Protein AF-A0A1J5GKV8-F1 (afdb_monomer_lite)

Radius of gyration: 16.39 Å; chains: 1; bounding box: 50×32×44 Å

Secondary structure (DSSP, 8-state):
--HHHHHHHHHHHHHHHHHHHH--------TT--S--SS-TTT--GGGSPPEETTGGGS--SS----EEEEEEE-SSS-EEEEEEEES-HHHHTTS--HHHHHHHHHHHHHHHTT----EEEEEE----SSHHHHHHHHHHHHHHHT-TTSGGGHHHHT-TT--

pLDDT: mean 86.61, std 13.73, range [41.34, 97.69]

Structure (mmCIF, N/CA/C/O backbone):
data_AF-A0A1J5GKV8-F1
#
_entry.id   AF-A0A1J5GKV8-F1
#
loop_
_atom_site.group_PDB
_atom_site.id
_atom_site.type_symbol
_atom_site.label_atom_id
_atom_site.label_alt_id
_atom_site.label_comp_id
_atom_site.label_asym_id
_atom_site.label_entity_id
_atom_site.label_seq_id
_atom_site.pdbx_PDB_ins_code
_atom_site.Cartn_x
_atom_site.Cartn_y
_atom_site.Cartn_z
_atom_site.occupancy
_atom_site.B_iso_or_equiv
_atom_site.auth_seq_id
_atom_site.auth_comp_id
_atom_site.auth_asym_id
_atom_site.auth_atom_id
_atom_site.pdbx_PDB_model_num
ATOM 1 N N . MET A 1 1 ? -9.517 -8.260 17.677 1.00 83.75 1 MET A N 1
ATOM 2 C CA . MET A 1 1 ? -8.854 -7.027 18.167 1.00 83.75 1 MET A CA 1
ATOM 3 C C . MET A 1 1 ? -9.933 -6.014 18.549 1.00 83.75 1 MET A C 1
ATOM 5 O O . MET A 1 1 ? -10.877 -5.860 17.782 1.00 83.75 1 MET A O 1
ATOM 9 N N . GLY A 1 2 ? -9.850 -5.384 19.727 1.00 92.62 2 GLY A N 1
ATOM 10 C CA . GLY A 1 2 ? -10.816 -4.355 20.157 1.00 92.62 2 GLY A CA 1
ATOM 11 C C . GLY A 1 2 ? -10.541 -2.976 19.540 1.00 92.62 2 GLY A C 1
ATOM 12 O O . GLY A 1 2 ? -9.443 -2.750 19.032 1.00 92.62 2 GLY A O 1
ATOM 13 N N . SER A 1 3 ? -11.509 -2.052 19.612 1.00 93.12 3 SER A N 1
ATOM 14 C CA . SER A 1 3 ? -11.412 -0.702 19.016 1.00 93.12 3 SER A CA 1
ATOM 15 C C . SER A 1 3 ? -10.165 0.067 19.468 1.00 93.12 3 SER A C 1
ATOM 17 O O . SER A 1 3 ? -9.401 0.556 18.638 1.00 93.12 3 SER A O 1
ATOM 19 N N . GLN A 1 4 ? -9.903 0.117 20.779 1.00 94.56 4 GLN A N 1
ATOM 20 C CA . GLN A 1 4 ? -8.738 0.823 21.320 1.00 94.56 4 GLN A CA 1
ATOM 21 C C . GLN A 1 4 ? -7.424 0.198 20.837 1.00 94.56 4 GLN A C 1
ATOM 23 O O . GLN A 1 4 ? -6.527 0.911 20.402 1.00 94.56 4 GLN A O 1
ATOM 28 N N . SER A 1 5 ? -7.332 -1.135 20.831 1.00 94.50 5 SER A N 1
ATOM 29 C CA . SER A 1 5 ? -6.154 -1.843 20.322 1.00 94.50 5 SER A CA 1
ATOM 30 C C . SER A 1 5 ? -5.908 -1.564 18.837 1.00 94.50 5 SER A C 1
ATOM 32 O O . SER A 1 5 ? -4.758 -1.409 18.440 1.00 94.50 5 SER A O 1
ATOM 34 N N . LEU A 1 6 ? -6.967 -1.463 18.025 1.00 94.31 6 LEU A N 1
ATOM 35 C CA . LEU A 1 6 ? -6.867 -1.120 16.603 1.00 94.31 6 LEU A CA 1
ATOM 36 C C . LEU A 1 6 ? -6.346 0.306 16.394 1.00 94.31 6 LEU A C 1
ATOM 38 O O . LEU A 1 6 ? -5.461 0.525 15.567 1.00 94.31 6 LEU A O 1
ATOM 42 N N . GLN A 1 7 ? -6.855 1.264 17.168 1.00 94.56 7 GLN A N 1
ATOM 43 C CA . GLN A 1 7 ? -6.386 2.648 17.122 1.00 94.56 7 GLN A CA 1
ATOM 44 C C . GLN A 1 7 ? -4.924 2.757 17.566 1.00 94.56 7 GLN A C 1
ATOM 46 O O . GLN A 1 7 ? -4.120 3.355 16.856 1.00 94.56 7 GLN A O 1
ATOM 51 N N . SER A 1 8 ? -4.545 2.123 18.683 1.00 95.12 8 SER A N 1
ATOM 52 C CA . SER A 1 8 ? -3.156 2.099 19.160 1.00 95.12 8 SER A CA 1
ATOM 53 C C . SER A 1 8 ? -2.211 1.451 18.147 1.00 95.12 8 SER A C 1
ATOM 55 O O . SER A 1 8 ? -1.129 1.978 17.894 1.00 95.12 8 SER A O 1
ATOM 57 N N . TRP A 1 9 ? -2.635 0.347 17.526 1.00 95.69 9 TRP A N 1
ATOM 58 C CA . TRP A 1 9 ? -1.886 -0.319 16.463 1.00 95.69 9 TRP A CA 1
ATOM 59 C C . TRP A 1 9 ? -1.658 0.613 15.265 1.00 95.69 9 TRP A C 1
ATOM 61 O O . TRP A 1 9 ? -0.522 0.799 14.829 1.00 95.69 9 TRP A O 1
ATOM 71 N N . LYS A 1 10 ? -2.719 1.269 14.778 1.00 95.50 10 LYS A N 1
ATOM 72 C CA . LYS A 1 10 ? -2.638 2.209 13.650 1.00 95.50 10 LYS A CA 1
ATOM 73 C C . LYS A 1 10 ? -1.770 3.424 13.988 1.00 95.50 10 LYS A C 1
ATOM 75 O O . LYS A 1 10 ? -0.955 3.836 13.166 1.00 95.50 10 LYS A O 1
ATOM 80 N N . GLN A 1 11 ? -1.892 3.955 15.203 1.00 95.88 11 GLN A N 1
ATOM 81 C CA . GLN A 1 11 ? -1.110 5.098 15.668 1.00 95.88 11 GLN A CA 1
ATOM 82 C C . GLN A 1 11 ? 0.386 4.776 15.759 1.00 95.88 11 GLN A C 1
ATOM 84 O O . GLN A 1 11 ? 1.210 5.600 15.371 1.00 95.88 11 GLN A O 1
ATOM 89 N N . ALA A 1 12 ? 0.757 3.580 16.227 1.00 96.38 12 ALA A N 1
ATOM 90 C CA . ALA A 1 12 ? 2.157 3.158 16.282 1.00 96.38 12 ALA A CA 1
ATOM 91 C C . ALA A 1 12 ? 2.805 3.145 14.884 1.00 96.38 12 ALA A C 1
ATOM 93 O O . ALA A 1 12 ? 3.924 3.635 14.711 1.00 96.38 12 ALA A O 1
ATOM 94 N N . ILE A 1 13 ? 2.073 2.654 13.880 1.00 96.75 13 ILE A N 1
ATOM 95 C CA . ILE A 1 13 ? 2.511 2.656 12.477 1.00 96.75 13 ILE A CA 1
ATOM 96 C C . ILE A 1 13 ? 2.619 4.089 11.950 1.00 96.75 13 ILE A C 1
ATOM 98 O O . ILE A 1 13 ? 3.648 4.458 11.381 1.00 96.75 13 ILE A O 1
ATOM 102 N N . ALA A 1 14 ? 1.590 4.911 12.174 1.00 96.31 14 ALA A N 1
ATOM 103 C CA . ALA A 1 14 ? 1.562 6.304 11.734 1.00 96.31 14 ALA A CA 1
ATOM 104 C C . ALA A 1 14 ? 2.727 7.117 12.316 1.00 96.31 14 ALA A C 1
ATOM 106 O O . ALA A 1 14 ? 3.387 7.854 11.584 1.00 96.31 14 ALA A O 1
ATOM 107 N N . ASN A 1 15 ? 3.031 6.946 13.606 1.00 95.94 15 ASN A N 1
ATOM 108 C CA . ASN A 1 15 ? 4.153 7.612 14.269 1.00 95.94 15 ASN A CA 1
ATOM 109 C C . ASN A 1 15 ? 5.490 7.245 13.614 1.00 95.94 15 ASN A C 1
ATOM 111 O O . ASN A 1 15 ? 6.296 8.124 13.306 1.00 95.94 15 ASN A O 1
ATOM 115 N N . TYR A 1 16 ? 5.711 5.955 13.349 1.00 96.06 16 TYR A N 1
ATOM 116 C CA . TYR A 1 16 ? 6.923 5.491 12.682 1.00 96.06 16 TYR A CA 1
ATOM 117 C C . TYR A 1 16 ? 7.046 6.057 11.260 1.00 96.06 16 TYR A C 1
ATOM 119 O O . TYR A 1 16 ? 8.068 6.654 10.919 1.00 96.06 16 TYR A O 1
ATOM 127 N N . GLN A 1 17 ? 5.994 5.946 10.445 1.00 95.31 17 GLN A N 1
ATOM 128 C CA . GLN A 1 17 ? 5.990 6.437 9.060 1.00 95.31 17 GLN A CA 1
ATOM 129 C C . GLN A 1 17 ? 6.140 7.963 8.981 1.00 95.31 17 GLN A C 1
ATOM 131 O O . GLN A 1 17 ? 6.845 8.479 8.109 1.00 95.31 17 GLN A O 1
ATOM 136 N N . SER A 1 18 ? 5.563 8.687 9.938 1.00 92.50 18 SER A N 1
ATOM 137 C CA . SER A 1 18 ? 5.742 10.136 10.053 1.00 92.50 18 SER A CA 1
ATOM 138 C C . SER A 1 18 ? 7.188 10.489 10.403 1.00 92.50 18 SER A C 1
ATOM 140 O O . SER A 1 18 ? 7.768 11.354 9.749 1.00 92.50 18 SER A O 1
ATOM 142 N N . SER A 1 19 ? 7.816 9.765 11.344 1.00 92.06 19 SER A N 1
ATOM 143 C CA . SER A 1 19 ? 9.220 10.004 11.714 1.00 92.06 19 SER A CA 1
ATOM 144 C C . SER A 1 19 ? 10.190 9.810 10.547 1.00 92.06 19 SER A C 1
ATOM 146 O O . SER A 1 19 ? 11.161 10.549 10.425 1.00 92.06 19 SER A O 1
ATOM 148 N N . ILE A 1 20 ? 9.903 8.875 9.636 1.00 87.75 20 ILE A N 1
ATOM 149 C CA . ILE A 1 20 ? 10.719 8.666 8.432 1.00 87.75 20 ILE A CA 1
ATOM 150 C C . ILE A 1 20 ? 10.636 9.873 7.511 1.00 87.75 20 ILE A C 1
ATOM 152 O O . ILE A 1 20 ? 11.652 10.291 6.966 1.00 87.75 20 ILE A O 1
ATOM 156 N N . SER A 1 21 ? 9.439 10.438 7.355 1.00 75.31 21 SER A N 1
ATOM 157 C CA . SER A 1 21 ? 9.212 11.606 6.502 1.00 75.31 21 SER A CA 1
ATOM 158 C C . SER A 1 21 ? 9.910 12.851 7.054 1.00 75.31 21 SER A C 1
ATOM 160 O O . SER A 1 21 ? 10.416 13.656 6.279 1.00 75.31 21 SER A O 1
ATOM 162 N N . THR A 1 22 ? 9.994 12.988 8.382 1.00 73.75 22 THR A N 1
ATOM 163 C CA . THR A 1 22 ? 10.709 14.093 9.045 1.00 73.75 22 THR A CA 1
ATOM 164 C C . THR A 1 22 ? 12.220 13.887 9.118 1.00 73.75 22 THR A C 1
ATOM 166 O O . THR A 1 22 ? 12.961 14.858 9.217 1.00 73.75 22 THR A O 1
ATOM 169 N N . MET A 1 23 ? 12.687 12.635 9.099 1.00 64.94 23 MET A N 1
ATOM 170 C CA . MET A 1 23 ? 14.105 12.287 9.204 1.00 64.94 23 MET A CA 1
ATOM 171 C C . MET A 1 23 ? 14.843 12.290 7.867 1.00 64.94 23 MET A C 1
ATOM 173 O O . MET A 1 23 ? 16.034 12.009 7.894 1.00 64.94 23 MET A O 1
ATOM 177 N N . ILE A 1 24 ? 14.195 12.571 6.726 1.00 57.66 24 ILE A N 1
ATOM 178 C CA . ILE A 1 24 ? 14.886 12.680 5.430 1.00 57.66 24 ILE A CA 1
ATOM 179 C C . ILE A 1 24 ? 15.901 13.831 5.535 1.00 57.66 24 ILE A C 1
ATOM 181 O O . ILE A 1 24 ? 15.494 14.994 5.501 1.00 57.66 24 ILE A O 1
ATOM 185 N N . PRO A 1 25 ? 17.211 13.555 5.679 1.00 47.75 25 PRO A N 1
ATOM 186 C CA . PRO A 1 25 ? 18.213 14.603 5.689 1.00 47.75 25 PRO A CA 1
ATOM 187 C C . PRO A 1 25 ? 18.329 15.129 4.257 1.00 47.75 25 PRO A C 1
ATOM 189 O O . PRO A 1 25 ? 18.196 14.360 3.300 1.00 47.75 25 PRO A O 1
ATOM 192 N N . ALA A 1 26 ? 18.602 16.425 4.098 1.00 48.75 26 ALA A N 1
ATOM 193 C CA . ALA A 1 26 ? 19.068 16.955 2.822 1.00 48.75 26 ALA A CA 1
ATOM 194 C C . ALA A 1 26 ? 20.239 16.079 2.335 1.00 48.75 26 ALA A C 1
ATOM 196 O O . ALA A 1 26 ? 21.198 15.863 3.073 1.00 48.75 26 ALA A O 1
ATOM 197 N N . LEU A 1 27 ? 20.098 15.510 1.137 1.00 46.62 27 LEU A N 1
ATOM 198 C CA . LEU A 1 27 ? 21.018 14.554 0.521 1.00 46.62 27 LEU A CA 1
ATOM 199 C C . LEU A 1 27 ? 22.489 14.971 0.689 1.00 46.62 27 LEU A C 1
ATOM 201 O O . LEU A 1 27 ? 22.959 15.873 -0.001 1.00 46.62 27 LEU A O 1
ATOM 205 N N . GLN A 1 28 ? 23.243 14.267 1.535 1.00 42.03 28 GLN A N 1
ATOM 206 C CA . GLN A 1 28 ? 24.696 14.213 1.400 1.00 42.03 28 GLN A CA 1
ATOM 207 C C . GLN A 1 28 ? 25.026 12.998 0.533 1.00 42.03 28 GLN A C 1
ATOM 209 O O . GLN A 1 28 ? 25.112 11.870 1.015 1.00 42.03 28 GLN A O 1
ATOM 214 N N . GLY A 1 29 ? 25.136 13.232 -0.775 1.00 43.53 29 GLY A N 1
ATOM 215 C CA . GLY A 1 29 ? 25.568 12.215 -1.727 1.00 43.53 29 GLY A CA 1
ATOM 216 C C . GLY A 1 29 ? 27.004 11.788 -1.428 1.00 43.53 29 GLY A C 1
ATOM 217 O O . GLY A 1 29 ? 27.915 12.615 -1.437 1.00 43.53 29 GLY A O 1
ATOM 218 N N . SER A 1 30 ? 27.210 10.497 -1.161 1.00 46.41 30 SER A N 1
ATOM 219 C CA . SER A 1 30 ? 28.544 9.897 -1.205 1.00 46.41 30 SER A CA 1
ATOM 220 C C . SER A 1 30 ? 29.037 9.949 -2.653 1.00 46.41 30 SER A C 1
ATOM 222 O O . SER A 1 30 ? 28.415 9.376 -3.544 1.00 46.41 30 SER A O 1
ATOM 224 N N . LEU A 1 31 ? 30.140 10.663 -2.889 1.00 47.25 31 LEU A N 1
ATOM 225 C CA . LEU A 1 31 ? 30.717 10.946 -4.210 1.00 47.25 31 LEU A CA 1
ATOM 226 C C . LEU A 1 31 ? 31.332 9.700 -4.898 1.00 47.25 31 LEU A C 1
ATOM 228 O O . LEU A 1 31 ? 31.891 9.833 -5.982 1.00 47.25 31 LEU A O 1
ATOM 232 N N . PHE A 1 32 ? 31.267 8.505 -4.285 1.00 49.94 32 PHE A N 1
ATOM 233 C CA . PHE A 1 32 ? 32.098 7.355 -4.680 1.00 49.94 32 PHE A CA 1
ATOM 234 C C . PHE A 1 32 ? 31.409 5.986 -4.847 1.00 49.94 32 PHE A C 1
ATOM 236 O O . PHE A 1 32 ? 32.118 5.020 -5.113 1.00 49.94 32 PHE A O 1
ATOM 243 N N . ASP A 1 33 ? 30.077 5.864 -4.805 1.00 41.34 33 ASP A N 1
ATOM 244 C CA . ASP A 1 33 ? 29.416 4.559 -5.018 1.00 41.34 33 ASP A CA 1
ATOM 245 C C . ASP A 1 33 ? 28.670 4.464 -6.370 1.00 41.34 33 ASP A C 1
ATOM 247 O O . ASP A 1 33 ? 27.695 5.166 -6.633 1.00 41.34 33 ASP A O 1
ATOM 251 N N . LEU A 1 34 ? 29.152 3.568 -7.240 1.00 41.47 34 LEU A N 1
ATOM 252 C CA . LEU A 1 34 ? 28.552 3.125 -8.514 1.00 41.47 34 LEU A CA 1
ATOM 253 C C . LEU A 1 34 ? 27.421 2.088 -8.287 1.00 41.47 34 LEU A C 1
ATOM 255 O O . LEU A 1 34 ? 27.485 1.360 -7.297 1.00 41.47 34 LEU A O 1
ATOM 259 N N . PRO A 1 35 ? 26.497 1.827 -9.242 1.00 50.34 35 PRO A N 1
ATOM 260 C CA . PRO A 1 35 ? 26.018 2.639 -10.355 1.00 50.34 35 PRO A CA 1
ATOM 261 C C . PRO A 1 35 ? 24.668 3.308 -10.020 1.00 50.34 35 PRO A C 1
ATOM 263 O O . PRO A 1 35 ? 23.992 2.968 -9.051 1.00 50.34 35 PRO A O 1
ATOM 266 N N . THR A 1 36 ? 24.269 4.244 -10.876 1.00 52.81 36 THR A N 1
ATOM 267 C CA . THR A 1 36 ? 22.992 4.969 -10.899 1.00 52.81 36 THR A CA 1
ATOM 268 C C . THR A 1 36 ? 21.783 4.080 -10.582 1.00 52.81 36 THR A C 1
ATOM 270 O O . THR A 1 36 ? 21.236 3.397 -11.449 1.00 52.81 36 THR A O 1
ATOM 273 N N . SER A 1 37 ? 21.319 4.111 -9.328 1.00 55.53 37 SER A N 1
ATOM 274 C CA . SER A 1 37 ? 19.963 3.668 -9.005 1.00 55.53 37 SER A CA 1
ATOM 275 C C . SER A 1 37 ? 19.002 4.471 -9.885 1.00 55.53 37 SER A C 1
ATOM 277 O O . SER A 1 37 ? 19.101 5.695 -9.925 1.00 55.53 37 SER A O 1
ATOM 279 N N . HIS A 1 38 ? 18.104 3.788 -10.604 1.00 67.00 38 HIS A N 1
ATOM 280 C CA . HIS A 1 38 ? 17.119 4.397 -11.516 1.00 67.00 38 HIS A CA 1
ATOM 281 C C . HIS A 1 38 ? 16.389 5.591 -10.882 1.00 67.00 38 HIS A C 1
ATOM 283 O O . HIS A 1 38 ? 16.069 6.565 -11.548 1.00 67.00 38 HIS A O 1
ATOM 289 N N . CYS A 1 39 ? 16.169 5.517 -9.571 1.00 76.44 39 CYS A N 1
ATOM 290 C CA . CYS A 1 39 ? 15.715 6.614 -8.738 1.00 76.44 39 CYS A CA 1
ATOM 291 C C . CYS A 1 39 ? 16.304 6.466 -7.328 1.00 76.44 39 CYS A C 1
ATOM 293 O O . CYS A 1 39 ? 16.639 5.352 -6.903 1.00 76.44 39 CYS A O 1
ATOM 295 N N . ASP A 1 40 ? 16.378 7.565 -6.579 1.00 83.69 40 ASP A N 1
ATOM 296 C CA . ASP A 1 40 ? 16.629 7.532 -5.138 1.00 83.69 40 ASP A CA 1
ATOM 297 C C . ASP A 1 40 ? 15.351 7.085 -4.390 1.00 83.69 40 ASP A C 1
ATOM 299 O O . ASP A 1 40 ? 14.344 7.802 -4.409 1.00 83.69 40 ASP A O 1
ATOM 303 N N . PRO A 1 41 ? 15.349 5.929 -3.694 1.00 84.12 41 PRO A N 1
ATOM 304 C CA . PRO A 1 41 ? 14.198 5.481 -2.907 1.00 84.12 41 PRO A CA 1
ATOM 305 C C . PRO A 1 41 ? 13.826 6.440 -1.763 1.00 84.12 41 PRO A C 1
ATOM 307 O O . PRO A 1 41 ? 12.698 6.398 -1.253 1.00 84.12 41 PRO A O 1
ATOM 310 N N . HIS A 1 42 ? 14.750 7.298 -1.318 1.00 83.00 42 HIS A N 1
ATOM 311 C CA . HIS A 1 42 ? 14.482 8.288 -0.279 1.00 83.00 42 HIS A CA 1
ATOM 312 C C . HIS A 1 42 ? 13.599 9.434 -0.782 1.00 83.00 42 HIS A C 1
ATOM 314 O O . HIS A 1 42 ? 12.720 9.855 -0.027 1.00 83.00 42 HIS A O 1
ATOM 320 N N . ALA A 1 43 ? 13.721 9.811 -2.057 1.00 85.75 43 ALA A N 1
ATOM 321 C CA . ALA A 1 43 ? 12.899 10.829 -2.711 1.00 85.75 43 ALA A CA 1
ATOM 322 C C . ALA A 1 43 ? 11.429 10.411 -2.928 1.00 85.75 43 ALA A C 1
ATOM 324 O O . ALA A 1 43 ? 10.554 11.265 -3.071 1.00 85.75 43 ALA A O 1
ATOM 325 N N . ILE A 1 44 ? 11.124 9.108 -2.922 1.00 90.50 44 ILE A N 1
ATOM 326 C CA . ILE A 1 44 ? 9.749 8.623 -3.099 1.00 90.50 44 ILE A CA 1
ATOM 327 C C . ILE A 1 44 ? 8.960 8.814 -1.797 1.00 90.50 44 ILE A C 1
ATOM 329 O O . ILE A 1 44 ? 9.187 8.112 -0.798 1.00 90.50 44 ILE A O 1
ATOM 333 N N . ASN A 1 45 ? 7.997 9.739 -1.837 1.00 92.12 45 ASN A N 1
ATOM 334 C CA . ASN A 1 45 ? 6.992 9.950 -0.798 1.00 92.12 45 ASN A CA 1
ATOM 335 C C . ASN A 1 45 ? 5.593 9.527 -1.299 1.00 92.12 45 ASN A C 1
ATOM 337 O O . ASN A 1 45 ? 4.965 10.279 -2.050 1.00 92.12 45 ASN A O 1
ATOM 341 N N . PRO A 1 46 ? 5.072 8.361 -0.867 1.00 94.25 46 PRO A N 1
ATOM 342 C CA . PRO A 1 46 ? 3.783 7.835 -1.321 1.00 94.25 46 PRO A CA 1
ATOM 343 C C . PRO A 1 46 ? 2.574 8.713 -0.999 1.00 94.25 46 PRO A C 1
ATOM 345 O O . PRO A 1 46 ? 1.570 8.630 -1.705 1.00 94.25 46 PRO A O 1
ATOM 348 N N . PHE A 1 47 ? 2.662 9.546 0.044 1.00 93.25 47 PHE A N 1
ATOM 349 C CA . PHE A 1 47 ? 1.576 10.433 0.468 1.00 93.25 47 PHE A CA 1
ATOM 350 C C . PHE A 1 47 ? 1.386 11.636 -0.469 1.00 93.25 47 PHE A C 1
ATOM 352 O O . PHE A 1 47 ? 0.305 12.214 -0.493 1.00 93.25 47 PHE A O 1
ATOM 359 N N . ASN A 1 48 ? 2.401 11.975 -1.275 1.00 92.75 48 ASN A N 1
ATOM 360 C CA . ASN A 1 48 ? 2.352 13.080 -2.242 1.00 92.75 48 ASN A CA 1
ATOM 361 C C . ASN A 1 48 ? 1.929 12.629 -3.651 1.00 92.75 48 ASN A C 1
ATOM 363 O O . ASN A 1 48 ? 1.810 13.449 -4.560 1.00 92.75 48 ASN A O 1
ATOM 367 N N . LEU A 1 49 ? 1.741 11.325 -3.860 1.00 93.94 49 LEU A N 1
ATOM 368 C CA . LEU A 1 49 ? 1.355 10.762 -5.151 1.00 93.94 49 LEU A CA 1
ATOM 369 C C . LEU A 1 49 ? -0.158 10.870 -5.370 1.00 93.94 49 LEU A C 1
ATOM 371 O O . LEU A 1 49 ? -0.946 10.899 -4.424 1.00 93.94 49 LEU A O 1
ATOM 375 N N . LYS A 1 50 ? -0.582 10.871 -6.639 1.00 94.00 50 LYS A N 1
ATOM 376 C CA . LYS A 1 50 ? -2.004 10.912 -6.998 1.00 94.00 50 LYS A CA 1
ATOM 377 C C . LYS A 1 50 ? -2.729 9.676 -6.456 1.00 94.00 50 LYS A C 1
ATOM 379 O O . LYS A 1 50 ? -2.452 8.554 -6.884 1.00 94.00 50 LYS A O 1
ATOM 384 N N . ALA A 1 51 ? -3.679 9.906 -5.554 1.00 94.81 51 ALA A N 1
ATOM 385 C CA . ALA A 1 51 ? -4.557 8.873 -5.026 1.00 94.81 51 ALA A CA 1
ATOM 386 C C . ALA A 1 51 ? -5.581 8.418 -6.072 1.00 94.81 51 ALA A C 1
ATOM 388 O O . ALA A 1 51 ? -6.137 9.214 -6.830 1.00 94.81 51 ALA A O 1
ATOM 389 N N . GLN A 1 52 ? -5.824 7.116 -6.084 1.00 93.00 52 GLN A N 1
ATOM 390 C CA . GLN A 1 52 ? -6.825 6.419 -6.876 1.00 93.00 52 GLN A CA 1
ATOM 391 C C . GLN A 1 52 ? -7.702 5.585 -5.931 1.00 93.00 52 GLN A C 1
ATOM 393 O O . GLN A 1 52 ? -7.211 5.128 -4.892 1.00 93.00 52 GLN A O 1
ATOM 398 N N . PRO A 1 53 ? -8.979 5.341 -6.267 1.00 90.56 53 PRO A N 1
ATOM 399 C CA . PRO A 1 53 ? -9.814 4.414 -5.510 1.00 90.56 53 PRO A CA 1
ATOM 400 C C . PRO A 1 53 ? -9.159 3.030 -5.408 1.00 90.56 53 PRO A C 1
ATOM 402 O O . PRO A 1 53 ? -8.567 2.547 -6.374 1.00 90.56 53 PRO A O 1
ATOM 405 N N . ALA A 1 54 ? -9.293 2.350 -4.267 1.00 86.75 54 ALA A N 1
ATOM 406 C CA . ALA A 1 54 ? -8.735 1.004 -4.097 1.00 86.75 54 ALA A CA 1
ATOM 407 C C . ALA A 1 54 ? -9.318 -0.016 -5.097 1.00 86.75 54 ALA A C 1
ATOM 409 O O . ALA A 1 54 ? -8.685 -1.019 -5.417 1.00 86.75 54 ALA A O 1
ATOM 410 N N . GLU A 1 55 ? -10.515 0.248 -5.620 1.00 86.25 55 GLU A N 1
ATOM 411 C CA . GLU A 1 55 ? -11.212 -0.554 -6.622 1.00 86.25 55 GLU A CA 1
ATOM 412 C C . GLU A 1 55 ? -10.906 -0.137 -8.075 1.00 86.25 55 GLU A C 1
ATOM 414 O O . GLU A 1 55 ? -11.609 -0.590 -8.978 1.00 86.25 55 GLU A O 1
ATOM 419 N N . PHE A 1 56 ? -9.869 0.679 -8.333 1.00 83.88 56 PHE A N 1
ATOM 420 C CA . PHE A 1 56 ? -9.507 1.163 -9.682 1.00 83.88 56 PHE A CA 1
ATOM 421 C C . PHE A 1 56 ? -9.446 0.043 -10.740 1.00 83.88 56 PHE A C 1
ATOM 423 O O . PHE A 1 56 ? -9.859 0.231 -11.877 1.00 83.88 56 PHE A O 1
ATOM 430 N N . TYR A 1 57 ? -9.004 -1.157 -10.350 1.00 80.12 57 TYR A N 1
ATOM 431 C CA . TYR A 1 57 ? -8.869 -2.332 -11.218 1.00 80.12 57 TYR A CA 1
ATOM 432 C C . TYR A 1 57 ? -10.197 -2.907 -11.738 1.00 80.12 57 TYR A C 1
ATOM 434 O O . TYR A 1 57 ? -10.184 -3.803 -12.587 1.00 80.12 57 TYR A O 1
ATOM 442 N N . ARG A 1 58 ? -11.339 -2.451 -11.204 1.00 83.25 58 ARG A N 1
ATOM 443 C CA . ARG A 1 58 ? -12.679 -2.802 -11.701 1.00 83.25 58 ARG A CA 1
ATOM 444 C C . ARG A 1 58 ? -13.072 -1.989 -12.930 1.00 83.25 58 ARG A C 1
ATOM 446 O O . ARG A 1 58 ? -14.017 -2.370 -13.614 1.00 83.25 58 ARG A O 1
ATOM 453 N N . LEU A 1 59 ? -12.372 -0.887 -13.197 1.00 80.50 59 LEU A N 1
ATOM 454 C CA . LEU A 1 59 ? -12.581 -0.100 -14.401 1.00 80.50 59 LEU A CA 1
ATOM 455 C C . LEU A 1 59 ? -12.081 -0.874 -15.623 1.00 80.50 59 LEU A C 1
ATOM 457 O O . LEU A 1 59 ? -11.130 -1.663 -15.558 1.00 80.50 59 LEU A O 1
ATOM 461 N N . TYR A 1 60 ? -12.769 -0.666 -16.741 1.00 74.00 60 TYR A N 1
ATOM 462 C CA . TYR A 1 60 ? -12.342 -1.207 -18.018 1.00 74.00 60 TYR A CA 1
ATOM 463 C C . TYR A 1 60 ? -11.061 -0.498 -18.475 1.00 74.00 60 TYR A C 1
ATOM 465 O O . TYR A 1 60 ? -10.970 0.726 -18.412 1.00 74.00 60 TYR A O 1
ATOM 473 N N . HIS A 1 61 ? -10.090 -1.286 -18.929 1.00 74.12 61 HIS A N 1
ATOM 474 C CA . HIS A 1 61 ? -8.825 -0.823 -19.488 1.00 74.12 61 HIS A CA 1
ATOM 475 C C . HIS A 1 61 ? -8.465 -1.737 -20.661 1.00 74.12 61 HIS A C 1
ATOM 477 O O . HIS A 1 61 ? -8.553 -2.960 -20.519 1.00 74.12 61 HIS A O 1
ATOM 483 N N . ASP A 1 62 ? -8.069 -1.137 -21.785 1.00 71.56 62 ASP A N 1
ATOM 484 C CA . ASP A 1 62 ? -7.712 -1.845 -23.023 1.00 71.56 62 ASP A CA 1
ATOM 485 C C . ASP A 1 62 ? -6.317 -2.494 -22.975 1.00 71.56 62 ASP A C 1
ATOM 487 O O . ASP A 1 62 ? -6.020 -3.385 -23.770 1.00 71.56 62 ASP A O 1
ATOM 491 N N . ASP A 1 63 ? -5.465 -2.096 -22.025 1.00 79.50 63 ASP A N 1
ATOM 492 C CA . ASP A 1 63 ? -4.106 -2.613 -21.860 1.00 79.50 63 ASP A CA 1
ATOM 493 C C . ASP A 1 63 ? -3.881 -3.304 -20.498 1.00 79.50 63 ASP A C 1
ATOM 495 O O . ASP A 1 63 ? -4.728 -3.327 -19.597 1.00 79.50 63 ASP A O 1
ATOM 499 N N . ALA A 1 64 ? -2.718 -3.947 -20.355 1.00 75.19 64 ALA A N 1
ATOM 500 C CA . ALA A 1 64 ? -2.341 -4.643 -19.126 1.00 75.19 64 ALA A CA 1
ATOM 501 C C . ALA A 1 64 ? -1.893 -3.696 -17.993 1.00 75.19 64 ALA A C 1
ATOM 503 O O . ALA A 1 64 ? -1.770 -4.138 -16.842 1.00 75.19 64 ALA A O 1
ATOM 504 N N . GLY A 1 65 ? -1.678 -2.422 -18.308 1.00 82.12 65 GLY A N 1
ATOM 505 C CA . GLY A 1 65 ? -1.040 -1.412 -17.485 1.00 82.12 65 GLY A CA 1
ATOM 506 C C . GLY A 1 65 ? 0.484 -1.432 -17.579 1.00 82.12 65 GLY A C 1
ATOM 507 O O . GLY A 1 65 ? 1.079 -2.350 -18.142 1.00 82.12 65 GLY A O 1
ATOM 508 N N . ASP A 1 66 ? 1.102 -0.435 -16.956 1.00 86.31 66 ASP A N 1
ATOM 509 C CA . ASP A 1 66 ? 2.550 -0.226 -16.967 1.00 86.31 66 ASP A CA 1
ATOM 510 C C . ASP A 1 66 ? 3.268 -0.828 -15.753 1.00 86.31 66 ASP A C 1
ATOM 512 O O . ASP A 1 66 ? 2.661 -1.313 -14.786 1.00 86.31 66 ASP A O 1
ATOM 516 N N . ALA A 1 67 ? 4.600 -0.764 -15.808 1.00 91.31 67 ALA A N 1
ATOM 517 C CA . ALA A 1 67 ? 5.456 -1.047 -14.673 1.00 91.31 67 ALA A CA 1
ATOM 518 C C . ALA A 1 67 ? 5.365 0.057 -13.615 1.00 91.31 67 ALA A C 1
ATOM 520 O O . ALA A 1 67 ? 5.534 1.235 -13.907 1.00 91.31 67 ALA A O 1
ATOM 521 N N . CYS A 1 68 ? 5.119 -0.330 -12.366 1.00 93.56 68 CYS A N 1
ATOM 522 C CA . CYS A 1 68 ? 5.014 0.615 -11.261 1.00 93.56 68 CYS A CA 1
ATOM 523 C C . CYS A 1 68 ? 5.348 -0.034 -9.917 1.00 93.56 68 CYS A C 1
ATOM 525 O O . CYS A 1 68 ? 5.229 -1.253 -9.745 1.00 93.56 68 CYS A O 1
ATOM 527 N N . VAL A 1 69 ? 5.665 0.810 -8.937 1.00 95.81 69 VAL A N 1
ATOM 528 C CA . VAL A 1 69 ? 5.505 0.474 -7.517 1.00 95.81 69 VAL A CA 1
ATOM 529 C C . VAL A 1 69 ? 4.206 1.109 -7.037 1.00 95.81 69 VAL A C 1
ATOM 531 O O . VAL A 1 69 ? 3.982 2.297 -7.260 1.00 95.81 69 VAL A O 1
ATOM 534 N N . TYR A 1 70 ? 3.341 0.334 -6.395 1.00 95.75 70 TYR A N 1
ATOM 535 C CA . TYR A 1 70 ? 2.074 0.810 -5.856 1.00 95.75 70 TYR A CA 1
ATOM 536 C C . TYR A 1 70 ? 2.055 0.747 -4.333 1.00 95.75 70 TYR A C 1
ATOM 538 O O . TYR A 1 70 ? 2.668 -0.123 -3.709 1.00 95.75 70 TYR A O 1
ATOM 546 N N . PHE A 1 71 ? 1.293 1.659 -3.742 1.00 97.25 71 PHE A N 1
ATOM 547 C CA . PHE A 1 71 ? 1.130 1.795 -2.304 1.00 97.25 71 PHE A CA 1
ATOM 548 C C . PHE A 1 71 ? -0.353 1.743 -1.979 1.00 97.25 71 PHE A C 1
ATOM 550 O O . PHE A 1 71 ? -1.154 2.429 -2.610 1.00 97.25 71 PHE A O 1
ATOM 557 N N . VAL A 1 72 ? -0.721 0.938 -0.990 1.00 96.88 72 VAL A N 1
ATOM 558 C CA . VAL A 1 72 ? -2.064 0.950 -0.413 1.00 96.88 72 VAL A CA 1
ATOM 559 C C . VAL A 1 72 ? -2.008 1.788 0.849 1.00 96.88 72 VAL A C 1
ATOM 561 O O . VAL A 1 72 ? -1.227 1.479 1.750 1.00 96.88 72 VAL A O 1
ATOM 564 N N . ILE A 1 73 ? -2.816 2.839 0.911 1.00 97.56 73 ILE A N 1
ATOM 565 C CA . ILE A 1 73 ? -2.790 3.825 1.989 1.00 97.56 73 ILE A CA 1
ATOM 566 C C . ILE A 1 73 ? -4.184 3.909 2.597 1.00 97.56 73 ILE A C 1
ATOM 568 O O . ILE A 1 73 ? -5.160 4.019 1.863 1.00 97.56 73 ILE A O 1
ATOM 572 N N . ASP A 1 74 ? -4.286 3.878 3.923 1.00 97.06 74 ASP A N 1
ATOM 573 C CA . ASP A 1 74 ? -5.488 4.360 4.606 1.00 97.06 74 ASP A CA 1
ATOM 574 C C . ASP A 1 74 ? -5.289 5.832 4.972 1.00 97.06 74 ASP A C 1
ATOM 576 O O . ASP A 1 74 ? -4.392 6.145 5.750 1.00 97.06 74 ASP A O 1
ATOM 580 N N . GLN A 1 75 ? -6.117 6.710 4.405 1.00 94.19 75 GLN A N 1
ATOM 581 C CA . GLN A 1 75 ? -6.155 8.161 4.616 1.00 94.19 75 GLN A CA 1
ATOM 582 C C . GLN A 1 75 ? -7.186 8.601 5.671 1.00 94.19 75 GLN A C 1
ATOM 584 O O . GLN A 1 75 ? -7.611 9.751 5.671 1.00 94.19 75 GLN A O 1
ATOM 589 N N . GLY A 1 76 ? -7.626 7.705 6.561 1.00 87.62 76 GLY A N 1
ATOM 590 C CA . GLY A 1 76 ? -8.478 8.061 7.701 1.00 87.62 76 GLY A CA 1
ATOM 591 C C . GLY A 1 76 ? -7.791 9.025 8.687 1.00 87.62 76 GLY A C 1
ATOM 592 O O . GLY A 1 76 ? -6.890 9.778 8.336 1.00 87.62 76 GLY A O 1
ATOM 593 N N . HIS A 1 77 ? -8.161 8.977 9.971 1.00 82.69 77 HIS A N 1
ATOM 594 C CA . HIS A 1 77 ? -7.633 9.925 10.976 1.00 82.69 77 HIS A CA 1
ATOM 595 C C . HIS A 1 77 ? -6.097 10.005 11.049 1.00 82.69 77 HIS A C 1
ATOM 597 O O . HIS A 1 77 ? -5.543 11.067 11.314 1.00 82.69 77 HIS A O 1
ATOM 603 N N . SER A 1 78 ? -5.403 8.895 10.803 1.00 87.94 78 SER A N 1
ATOM 604 C CA . SER A 1 78 ? -3.947 8.870 10.670 1.00 87.94 78 SER A CA 1
ATOM 605 C C . SER A 1 78 ? -3.589 8.155 9.381 1.00 87.94 78 SER A C 1
ATOM 607 O O . SER A 1 78 ? -3.948 6.986 9.208 1.00 87.94 78 SER A O 1
ATOM 609 N N . SER A 1 79 ? -2.903 8.870 8.487 1.00 93.50 79 SER A N 1
ATOM 610 C CA . SER A 1 79 ? -2.487 8.322 7.201 1.00 93.50 79 SER A CA 1
ATOM 611 C C . SER A 1 79 ? -1.417 7.254 7.399 1.00 93.50 79 SER A C 1
ATOM 613 O O . SER A 1 79 ? -0.382 7.521 8.009 1.00 93.50 79 SER A O 1
ATOM 615 N N . VAL A 1 80 ? -1.666 6.047 6.891 1.00 96.75 80 VAL A N 1
ATOM 616 C CA . VAL A 1 80 ? -0.736 4.915 7.002 1.00 96.75 80 VAL A CA 1
ATOM 617 C 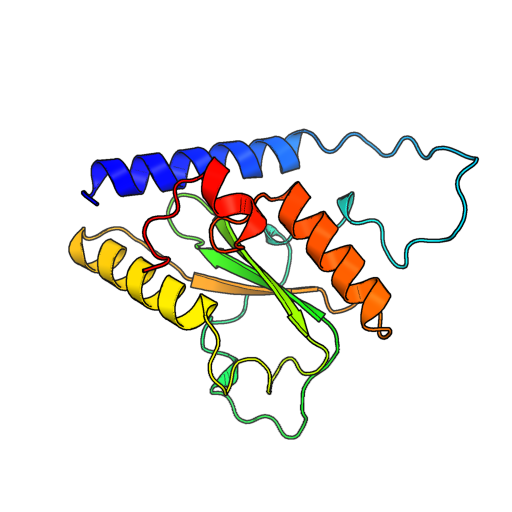C . VAL A 1 80 ? -0.597 4.179 5.678 1.00 96.75 80 VAL A C 1
ATOM 619 O O . VAL A 1 80 ? -1.590 3.831 5.042 1.00 96.75 80 VAL A O 1
ATOM 622 N N . ILE A 1 81 ? 0.639 3.892 5.275 1.00 97.69 81 ILE A N 1
ATOM 623 C CA . ILE A 1 81 ? 0.931 2.965 4.179 1.00 97.69 81 ILE A CA 1
ATOM 624 C C . ILE A 1 81 ? 0.756 1.553 4.730 1.00 97.69 81 ILE A C 1
ATOM 626 O O . ILE A 1 81 ? 1.551 1.107 5.558 1.00 97.69 81 ILE A O 1
ATOM 630 N N . LEU A 1 82 ? -0.282 0.859 4.270 1.00 97.12 82 LEU A N 1
ATOM 631 C CA . LEU A 1 82 ? -0.638 -0.497 4.679 1.00 97.12 82 LEU A CA 1
ATOM 632 C C . LEU A 1 82 ? 0.177 -1.553 3.929 1.00 97.12 82 LEU A C 1
ATOM 634 O O . LEU A 1 82 ? 0.624 -2.527 4.530 1.00 97.12 82 LEU A O 1
ATOM 638 N N . TYR A 1 83 ? 0.386 -1.360 2.627 1.00 97.31 83 TYR A N 1
ATOM 639 C CA . TYR A 1 83 ? 1.041 -2.334 1.755 1.00 97.31 83 TYR A CA 1
ATOM 640 C C . TYR A 1 83 ? 1.826 -1.641 0.644 1.00 97.31 83 TYR A C 1
ATOM 642 O O . TYR A 1 83 ? 1.409 -0.595 0.146 1.00 97.31 83 TYR A O 1
ATOM 650 N N . ILE A 1 84 ? 2.932 -2.256 0.233 1.00 97.44 84 ILE A N 1
ATOM 651 C CA . ILE A 1 84 ? 3.753 -1.841 -0.905 1.00 97.44 84 ILE A CA 1
ATOM 652 C C . ILE A 1 84 ? 3.939 -3.051 -1.811 1.00 97.44 84 ILE A C 1
ATOM 654 O O . ILE A 1 84 ? 4.223 -4.145 -1.320 1.00 97.44 84 ILE A O 1
ATOM 658 N N . GLY A 1 85 ? 3.763 -2.857 -3.115 1.00 95.31 85 GLY A N 1
ATOM 659 C CA . GLY A 1 85 ? 3.999 -3.903 -4.102 1.00 95.31 85 GLY A CA 1
ATOM 660 C C . GLY A 1 85 ? 4.554 -3.374 -5.420 1.00 95.31 85 GLY A C 1
ATOM 661 O O . GLY A 1 85 ? 4.371 -2.202 -5.744 1.00 95.31 85 GLY A O 1
ATOM 662 N N . GLU A 1 86 ? 5.188 -4.239 -6.208 1.00 93.94 86 GLU A N 1
ATOM 663 C CA . GLU A 1 86 ? 5.529 -3.965 -7.610 1.00 93.94 86 GLU A CA 1
ATOM 664 C C . GLU A 1 86 ? 4.665 -4.759 -8.595 1.00 93.94 86 GLU A C 1
ATOM 666 O O . GLU A 1 86 ? 4.081 -5.800 -8.278 1.00 93.94 86 GLU A O 1
ATOM 671 N N . THR A 1 87 ? 4.549 -4.241 -9.814 1.00 91.62 87 THR A N 1
ATOM 672 C CA . THR A 1 87 ? 3.977 -4.976 -10.942 1.00 91.62 87 THR A CA 1
ATOM 673 C C . THR A 1 87 ? 4.497 -4.420 -12.261 1.00 91.62 87 THR A C 1
ATOM 675 O O . THR A 1 87 ? 4.851 -3.248 -12.340 1.00 91.62 87 THR A O 1
ATOM 678 N N . CYS A 1 88 ? 4.510 -5.251 -13.306 1.00 89.31 88 CYS A N 1
ATOM 679 C CA . CYS A 1 88 ? 4.656 -4.830 -14.704 1.00 89.31 88 CYS A CA 1
ATOM 680 C C . CYS A 1 88 ? 3.316 -4.724 -15.454 1.00 89.31 88 CYS A C 1
ATOM 682 O O . CYS A 1 88 ? 3.313 -4.518 -16.661 1.00 89.31 88 CYS A O 1
ATOM 684 N N . ARG A 1 89 ? 2.194 -4.959 -14.760 1.00 85.75 89 ARG A N 1
ATOM 685 C CA . ARG A 1 89 ? 0.833 -4.987 -15.314 1.00 85.75 89 ARG A CA 1
ATOM 686 C C . ARG A 1 89 ? -0.157 -4.395 -14.310 1.00 85.75 89 ARG A C 1
ATOM 688 O O . ARG A 1 89 ? -0.837 -5.140 -13.592 1.00 85.75 89 ARG A O 1
ATOM 695 N N . SER A 1 90 ? -0.172 -3.072 -14.161 1.00 81.06 90 SER A N 1
ATOM 696 C CA . SER A 1 90 ? -0.937 -2.379 -13.109 1.00 81.06 90 SER A CA 1
ATOM 697 C C . SER A 1 90 ? -2.447 -2.672 -13.130 1.00 81.06 90 SER A C 1
ATOM 699 O O . SER A 1 90 ? -3.033 -2.870 -12.062 1.00 81.06 90 SER A O 1
ATOM 701 N N . TYR A 1 91 ? -3.064 -2.835 -14.307 1.00 81.50 91 TYR A N 1
ATOM 702 C CA . TYR A 1 91 ? -4.498 -3.137 -14.436 1.00 81.50 91 TYR A CA 1
ATOM 703 C C . TYR A 1 91 ? -4.839 -4.628 -14.333 1.00 81.50 91 TYR A C 1
ATOM 705 O O . TYR A 1 91 ? -5.973 -4.976 -14.002 1.00 81.50 91 TYR A O 1
ATOM 713 N N . GLN A 1 92 ? -3.883 -5.534 -14.575 1.00 80.12 92 GLN A N 1
ATOM 714 C CA . GLN A 1 92 ? -4.113 -6.981 -14.425 1.00 80.12 92 GLN A CA 1
ATOM 715 C C . GLN A 1 92 ? -3.781 -7.499 -13.024 1.00 80.12 92 GLN A C 1
ATOM 717 O O . GLN A 1 92 ? -4.465 -8.399 -12.531 1.00 80.12 92 GLN A O 1
ATOM 722 N N . ARG A 1 93 ? -2.763 -6.933 -12.358 1.00 82.56 93 ARG A N 1
ATOM 723 C CA . ARG A 1 93 ? -2.253 -7.430 -11.065 1.00 82.56 93 ARG A CA 1
ATOM 724 C C . ARG A 1 93 ? -3.343 -7.562 -10.009 1.00 82.56 93 ARG A C 1
ATOM 726 O O . ARG A 1 93 ? -3.335 -8.509 -9.226 1.00 82.56 93 ARG A O 1
ATOM 733 N N . TRP A 1 94 ? -4.289 -6.630 -10.024 1.00 79.69 94 TRP A N 1
ATOM 734 C CA . TRP A 1 94 ? -5.385 -6.555 -9.071 1.00 79.69 94 TRP A CA 1
ATOM 735 C C . TRP A 1 94 ? -6.684 -7.205 -9.561 1.00 79.69 94 TRP A C 1
ATOM 737 O O . TRP A 1 94 ? -7.660 -7.171 -8.825 1.00 79.69 94 TRP A O 1
ATOM 747 N N . LYS A 1 95 ? -6.745 -7.856 -10.731 1.00 79.62 95 LYS A N 1
ATOM 748 C CA . LYS A 1 95 ? -7.950 -8.603 -11.158 1.00 79.62 95 LYS A CA 1
ATOM 749 C C . LYS A 1 95 ? -8.021 -10.015 -10.554 1.00 79.62 95 LYS A C 1
ATOM 751 O O . LYS A 1 95 ? -9.114 -10.498 -10.283 1.00 79.62 95 LYS A O 1
ATOM 756 N N . GLY A 1 96 ? -6.878 -10.635 -10.248 1.00 77.50 96 GLY A N 1
ATOM 757 C CA . GLY A 1 96 ? -6.790 -11.993 -9.687 1.00 77.50 96 GLY A CA 1
ATOM 758 C C . GLY A 1 96 ? -6.755 -12.087 -8.153 1.00 77.50 96 GLY A C 1
ATOM 759 O O . GLY A 1 96 ? -7.096 -11.138 -7.434 1.00 77.50 96 GLY A O 1
ATOM 760 N N . VAL A 1 97 ? -6.318 -13.252 -7.659 1.00 76.00 97 VAL A N 1
ATOM 761 C CA . VAL A 1 97 ? -6.057 -13.513 -6.233 1.00 76.00 97 VAL A CA 1
ATOM 762 C C . VAL A 1 97 ? -4.837 -12.716 -5.789 1.00 76.00 97 VAL A C 1
ATOM 764 O O . VAL A 1 97 ? -3.776 -12.773 -6.408 1.00 76.00 97 VAL A O 1
ATOM 767 N N . HIS A 1 98 ? -4.994 -11.963 -4.706 1.00 81.81 98 HIS A N 1
ATOM 768 C CA . HIS A 1 98 ? -3.930 -11.147 -4.146 1.00 81.81 98 HIS A CA 1
ATOM 769 C C . HIS A 1 98 ? -4.102 -11.091 -2.627 1.00 81.81 98 HIS A C 1
ATOM 771 O O . HIS A 1 98 ? -5.104 -10.554 -2.160 1.00 81.81 98 HIS A O 1
ATOM 777 N N . ASP A 1 99 ? -3.135 -11.606 -1.861 1.00 84.69 99 ASP A N 1
ATOM 778 C CA . ASP A 1 99 ? -3.209 -11.700 -0.389 1.00 84.69 99 ASP A CA 1
ATOM 779 C C . ASP A 1 99 ? -3.595 -10.363 0.264 1.00 84.69 99 ASP A C 1
ATOM 781 O O . ASP A 1 99 ? -4.492 -10.315 1.103 1.00 84.69 99 ASP A O 1
ATOM 785 N N . CYS A 1 100 ? -3.013 -9.251 -0.207 1.00 86.31 100 CYS A N 1
ATOM 786 C CA . CYS A 1 100 ? -3.362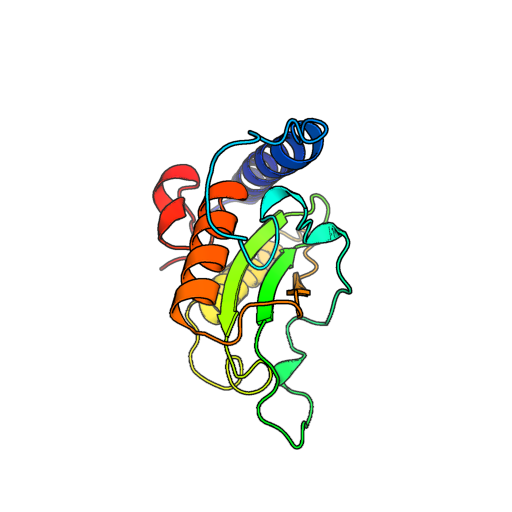 -7.919 0.295 1.00 86.31 100 CYS A CA 1
ATOM 787 C C . CYS A 1 100 ? -4.861 -7.592 0.182 1.00 86.31 100 CYS A C 1
ATOM 789 O O . CYS A 1 100 ? -5.371 -6.879 1.037 1.00 86.31 100 CYS A O 1
ATOM 791 N N . LYS A 1 101 ? -5.601 -8.109 -0.811 1.00 89.19 101 LYS A N 1
ATOM 792 C CA . LYS A 1 101 ? -7.055 -7.886 -0.879 1.00 89.19 101 LYS A CA 1
ATOM 793 C C . LYS A 1 101 ? -7.762 -8.480 0.333 1.00 89.19 101 LYS A C 1
ATOM 795 O O . LYS A 1 101 ? -8.605 -7.809 0.911 1.00 89.19 101 LYS A O 1
ATOM 800 N N . ARG A 1 102 ? -7.394 -9.701 0.738 1.00 90.06 102 ARG A N 1
ATOM 801 C CA . ARG A 1 102 ? -7.948 -10.351 1.934 1.00 90.06 102 ARG A CA 1
ATOM 802 C C . ARG A 1 102 ? -7.619 -9.548 3.190 1.00 90.06 102 ARG A C 1
ATOM 804 O O . ARG A 1 102 ? -8.512 -9.261 3.975 1.00 90.06 102 ARG A O 1
ATOM 811 N N . TYR A 1 103 ? -6.372 -9.100 3.330 1.00 93.19 103 TYR A N 1
ATOM 812 C CA . TYR A 1 103 ? -5.959 -8.287 4.479 1.00 93.19 103 TYR A CA 1
ATOM 813 C C . TYR A 1 103 ? -6.726 -6.958 4.550 1.00 93.19 103 TYR A C 1
ATOM 815 O O . TYR A 1 103 ? -7.133 -6.539 5.629 1.00 93.19 103 TYR A O 1
ATOM 823 N N . LEU A 1 104 ? -6.984 -6.320 3.401 1.00 93.00 104 LEU A N 1
ATOM 824 C CA . LEU A 1 104 ? -7.782 -5.093 3.319 1.00 93.00 104 LEU A CA 1
ATOM 825 C C . LEU A 1 104 ? -9.257 -5.322 3.657 1.00 93.00 104 LEU A C 1
ATOM 827 O O . LEU A 1 104 ? -9.863 -4.448 4.271 1.00 93.00 104 LEU A O 1
ATOM 831 N N . LEU A 1 105 ? -9.831 -6.468 3.282 1.00 92.38 105 LEU A N 1
ATOM 832 C CA . LEU A 1 105 ? -11.194 -6.833 3.676 1.00 92.38 105 LEU A CA 1
ATOM 833 C C . LEU A 1 105 ? -11.292 -6.967 5.199 1.00 92.38 105 LEU A C 1
ATOM 835 O O . LEU A 1 105 ? -12.056 -6.225 5.810 1.00 92.38 105 LEU A O 1
ATOM 839 N N . ASN A 1 106 ? -10.425 -7.782 5.812 1.00 93.75 106 ASN A N 1
ATOM 840 C CA . ASN A 1 106 ? -10.358 -7.951 7.270 1.00 93.75 106 ASN A CA 1
ATOM 841 C C . ASN A 1 106 ? -10.153 -6.603 7.994 1.00 93.75 106 ASN A C 1
ATOM 843 O O . ASN A 1 106 ? -10.754 -6.328 9.033 1.00 93.75 106 ASN A O 1
ATOM 847 N N . TYR A 1 107 ? -9.307 -5.734 7.433 1.00 95.06 107 TYR A N 1
ATOM 848 C CA . TYR A 1 107 ? -9.051 -4.394 7.956 1.00 95.06 107 TYR A CA 1
ATOM 849 C C . TYR A 1 107 ? -10.287 -3.486 7.909 1.00 95.06 107 TYR A C 1
ATOM 851 O O . TYR A 1 107 ? -10.604 -2.836 8.910 1.00 95.06 107 TYR A O 1
ATOM 859 N N . ARG A 1 108 ? -10.992 -3.446 6.769 1.00 94.50 108 ARG A N 1
ATOM 860 C CA . ARG A 1 108 ? -12.221 -2.657 6.584 1.00 94.50 108 ARG A CA 1
ATOM 861 C C . ARG A 1 108 ? -13.339 -3.151 7.491 1.00 94.50 108 ARG A C 1
ATOM 863 O O . ARG A 1 108 ? -13.971 -2.334 8.151 1.00 94.50 108 ARG A O 1
ATOM 870 N N . GLU A 1 109 ? -13.552 -4.462 7.559 1.00 94.44 109 GLU A N 1
ATOM 871 C CA . GLU A 1 109 ? -14.571 -5.070 8.422 1.00 94.44 109 GLU A CA 1
ATOM 872 C C . GLU A 1 109 ? -14.364 -4.691 9.887 1.00 94.44 109 GLU A C 1
ATOM 874 O O . GLU A 1 109 ? -15.313 -4.308 10.575 1.00 94.44 109 GLU A O 1
ATOM 879 N N . LEU A 1 110 ? -13.115 -4.715 10.358 1.00 94.06 110 LEU A N 1
ATOM 880 C CA . LEU A 1 110 ? -12.808 -4.338 11.731 1.00 94.06 110 LEU A CA 1
ATOM 881 C C . LEU A 1 110 ? -13.031 -2.837 11.992 1.00 94.06 110 LEU A C 1
ATOM 883 O O . LEU A 1 110 ? -13.518 -2.477 13.063 1.00 94.06 110 LEU A O 1
ATOM 887 N N . HIS A 1 111 ? -12.726 -1.965 11.024 1.00 95.00 111 HIS A N 1
ATOM 888 C CA . HIS A 1 111 ? -13.026 -0.530 11.121 1.00 95.00 111 HIS A CA 1
ATOM 889 C C . HIS A 1 111 ? -14.533 -0.268 11.170 1.00 95.00 111 HIS A C 1
ATOM 891 O O . HIS A 1 111 ? -14.989 0.464 12.043 1.00 95.00 111 HIS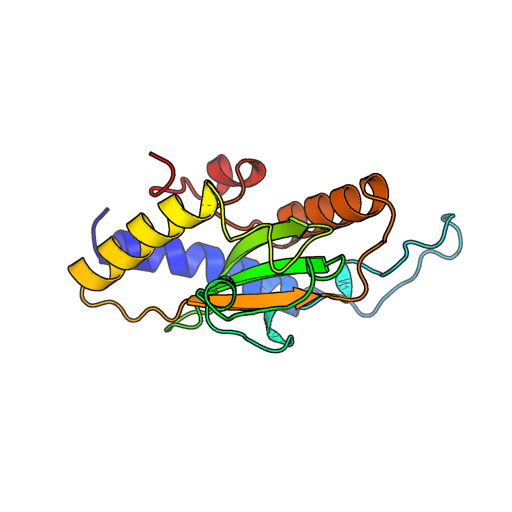 A O 1
ATOM 897 N N . ILE A 1 112 ? -15.308 -0.917 10.296 1.00 95.12 112 ILE A N 1
ATOM 898 C CA . ILE A 1 112 ? -16.773 -0.815 10.268 1.00 95.12 112 ILE A CA 1
ATOM 899 C C . ILE A 1 112 ? -17.370 -1.291 11.598 1.00 95.12 112 ILE A C 1
ATOM 901 O O . ILE A 1 112 ? -18.176 -0.583 12.194 1.00 95.12 112 ILE A O 1
ATOM 905 N N . THR A 1 113 ? -16.925 -2.447 12.100 1.00 95.75 113 THR A N 1
ATOM 906 C CA . THR A 1 113 ? -17.407 -3.039 13.362 1.00 95.75 113 THR A CA 1
ATOM 907 C C . THR A 1 113 ? -17.223 -2.095 14.552 1.00 95.75 113 THR A C 1
ATOM 909 O O . THR A 1 113 ? -18.078 -2.028 15.430 1.00 95.75 113 THR A O 1
ATOM 912 N N . HIS A 1 114 ? -16.117 -1.348 14.579 1.00 95.12 114 HIS A N 1
ATOM 913 C CA . HIS A 1 114 ? -15.802 -0.399 15.651 1.00 95.12 114 HIS A CA 1
ATOM 914 C C . HIS A 1 114 ? -16.212 1.046 15.337 1.00 95.12 114 HIS A C 1
ATOM 916 O O . HIS A 1 114 ? -15.851 1.945 16.095 1.00 95.12 114 HIS A O 1
ATOM 922 N N . ASN A 1 115 ? -16.941 1.277 14.238 1.00 94.56 115 ASN A N 1
ATOM 923 C CA . ASN A 1 115 ? -17.331 2.601 13.744 1.00 94.56 115 ASN A CA 1
ATOM 924 C C . ASN A 1 115 ? -16.143 3.581 13.623 1.00 94.56 115 ASN A C 1
ATOM 926 O O . ASN A 1 115 ? -16.236 4.760 13.968 1.00 94.56 115 ASN A O 1
ATOM 930 N N . LEU A 1 116 ? -14.995 3.073 13.168 1.00 93.50 116 LEU A N 1
ATOM 931 C CA . LEU A 1 116 ? -13.781 3.852 12.958 1.00 93.50 116 LEU A CA 1
ATOM 932 C C . LEU A 1 116 ? -13.664 4.270 11.488 1.00 93.50 116 LEU A C 1
ATOM 934 O O . LEU A 1 116 ? -13.805 3.432 10.595 1.00 93.50 116 LEU A O 1
ATOM 938 N N . PRO A 1 117 ? -13.348 5.543 11.206 1.00 93.19 117 PRO A N 1
ATOM 939 C CA . PRO A 1 117 ? -13.202 6.018 9.839 1.00 93.19 117 PRO A CA 1
ATOM 940 C C . PRO A 1 117 ? -11.966 5.409 9.170 1.00 93.19 117 PRO A C 1
ATOM 942 O O . PRO A 1 117 ? -10.856 5.425 9.713 1.00 93.19 117 PRO A O 1
ATOM 945 N N . THR A 1 118 ? -12.165 4.920 7.950 1.00 94.38 118 THR A N 1
ATOM 946 C CA . THR A 1 118 ? -11.118 4.394 7.074 1.00 94.38 118 THR A CA 1
ATOM 947 C C . THR A 1 118 ? -11.375 4.857 5.646 1.00 94.38 118 THR A C 1
ATOM 949 O O . THR A 1 118 ? -12.517 4.870 5.186 1.00 94.38 118 THR A O 1
ATOM 952 N N . GLN A 1 119 ? -10.316 5.247 4.945 1.00 95.19 119 GLN A N 1
ATOM 953 C CA . GLN A 1 119 ? -10.371 5.638 3.542 1.00 95.19 119 GLN A CA 1
ATOM 954 C C . GLN A 1 119 ? -9.191 5.006 2.817 1.00 95.19 119 GLN A C 1
ATOM 956 O O . GLN A 1 119 ? -8.097 5.560 2.763 1.00 95.19 119 GLN A O 1
ATOM 961 N N . ILE A 1 120 ? -9.416 3.819 2.259 1.00 95.69 120 ILE A N 1
ATOM 962 C CA . ILE A 1 120 ? -8.363 3.088 1.558 1.00 95.69 120 ILE A CA 1
ATOM 963 C C . ILE A 1 120 ? -8.256 3.591 0.125 1.00 95.69 120 ILE A C 1
ATOM 965 O O . ILE A 1 120 ? -9.198 3.462 -0.659 1.00 95.69 120 ILE A O 1
ATOM 969 N N . VAL A 1 121 ? -7.078 4.093 -0.214 1.00 95.69 121 VAL A N 1
ATOM 970 C CA . VAL A 1 121 ? -6.697 4.527 -1.554 1.00 95.69 121 VAL A CA 1
ATOM 971 C C . VAL A 1 121 ? -5.459 3.780 -2.021 1.00 95.69 121 VAL A C 1
ATOM 973 O O . VAL A 1 121 ? -4.751 3.130 -1.247 1.00 95.69 121 VAL A O 1
ATOM 976 N N . MET A 1 122 ? -5.188 3.900 -3.312 1.00 94.81 122 MET A N 1
ATOM 977 C CA . MET A 1 122 ? -3.963 3.426 -3.922 1.00 94.81 122 MET A CA 1
ATOM 978 C C . MET A 1 122 ? -3.218 4.566 -4.592 1.00 94.81 122 MET A C 1
ATOM 980 O O . MET A 1 122 ? -3.825 5.410 -5.244 1.00 94.81 122 MET A O 1
ATOM 984 N N . THR A 1 123 ? -1.899 4.581 -4.458 1.00 95.56 123 THR A N 1
ATOM 985 C CA . THR A 1 123 ? -1.028 5.497 -5.196 1.00 95.56 123 THR A CA 1
ATOM 986 C C . THR A 1 123 ? 0.010 4.711 -5.981 1.00 95.56 123 THR A C 1
ATOM 988 O O . THR A 1 123 ? 0.320 3.566 -5.648 1.00 95.56 123 THR A O 1
ATOM 991 N N . PHE A 1 124 ? 0.528 5.310 -7.052 1.00 94.69 124 PHE A N 1
ATOM 992 C CA . PHE A 1 124 ? 1.411 4.640 -8.001 1.00 94.69 124 PHE A CA 1
ATOM 993 C C . PHE A 1 124 ? 2.621 5.515 -8.313 1.00 94.69 124 PHE A C 1
ATOM 995 O O . PHE A 1 124 ? 2.478 6.684 -8.672 1.00 94.69 124 PHE A O 1
ATOM 1002 N N . TRP A 1 125 ? 3.808 4.928 -8.189 1.00 95.12 125 TRP A N 1
ATOM 1003 C CA . TRP A 1 125 ? 5.055 5.462 -8.714 1.00 95.12 125 TRP A CA 1
ATOM 1004 C C . TRP A 1 125 ? 5.338 4.805 -10.066 1.00 95.12 125 TRP A C 1
ATOM 1006 O O . TRP A 1 125 ? 5.703 3.627 -10.124 1.00 95.12 125 TRP A O 1
ATOM 1016 N N . TRP A 1 126 ? 5.120 5.562 -11.141 1.00 92.50 126 TRP A N 1
ATOM 1017 C CA . TRP A 1 126 ? 5.212 5.079 -12.525 1.00 92.50 126 TRP A CA 1
ATOM 1018 C C . TRP A 1 126 ? 6.636 5.075 -13.085 1.00 92.50 126 TRP A C 1
ATOM 1020 O O . TRP A 1 126 ? 6.917 4.335 -14.017 1.00 92.50 126 TRP A O 1
ATOM 1030 N N . ASP A 1 127 ? 7.557 5.829 -12.483 1.00 90.50 127 ASP A N 1
ATOM 1031 C CA . ASP A 1 127 ? 8.973 5.861 -12.875 1.00 90.50 127 ASP A CA 1
ATOM 1032 C C . ASP A 1 127 ? 9.754 4.677 -12.266 1.00 90.50 127 ASP A C 1
ATOM 1034 O O . ASP A 1 127 ? 10.815 4.812 -11.652 1.00 90.50 127 ASP A O 1
ATOM 1038 N N . ALA A 1 128 ? 9.150 3.489 -12.322 1.00 89.38 128 ALA A N 1
ATOM 1039 C CA . ALA A 1 128 ? 9.708 2.263 -11.776 1.00 89.38 128 ALA A CA 1
ATOM 1040 C C . ALA A 1 128 ? 10.540 1.529 -12.846 1.00 89.38 128 ALA A C 1
ATOM 1042 O O . ALA A 1 128 ? 10.127 1.466 -14.004 1.00 89.38 128 ALA A O 1
ATOM 1043 N N . PRO A 1 129 ? 11.663 0.880 -12.480 1.00 88.56 129 PRO A N 1
ATOM 1044 C CA . PRO A 1 129 ? 12.483 0.148 -13.443 1.00 88.56 129 PRO A CA 1
ATOM 1045 C C . PRO A 1 129 ? 11.702 -0.898 -14.255 1.00 88.56 129 PRO A C 1
ATOM 1047 O O . PRO A 1 129 ? 11.028 -1.760 -13.688 1.00 88.56 129 PRO A O 1
ATOM 1050 N N . LEU A 1 130 ? 11.866 -0.920 -15.581 1.00 87.19 130 LEU A N 1
ATOM 1051 C CA . LEU A 1 130 ? 11.245 -1.946 -16.437 1.00 87.19 130 LEU A CA 1
ATOM 1052 C C . LEU A 1 130 ? 11.781 -3.359 -16.145 1.00 87.19 130 LEU A C 1
ATOM 1054 O O . LEU A 1 130 ? 11.038 -4.344 -16.185 1.00 87.19 130 LEU A O 1
ATOM 1058 N N . ALA A 1 131 ? 13.063 -3.465 -15.786 1.00 89.38 131 ALA A N 1
ATOM 1059 C CA . ALA A 1 131 ? 13.676 -4.724 -15.384 1.00 89.38 131 ALA A CA 1
ATOM 1060 C C . ALA A 1 131 ? 13.123 -5.188 -14.026 1.00 89.38 131 ALA A C 1
ATOM 1062 O O . ALA A 1 131 ? 13.325 -4.527 -13.005 1.00 89.38 131 ALA A O 1
ATOM 1063 N N . ALA A 1 132 ? 12.480 -6.362 -14.003 1.00 90.94 132 ALA A N 1
ATOM 1064 C CA . ALA A 1 132 ? 11.818 -6.901 -12.810 1.00 90.94 132 ALA A CA 1
ATOM 1065 C C . ALA A 1 132 ? 12.740 -6.951 -11.583 1.00 90.94 132 ALA A C 1
ATOM 1067 O O . ALA A 1 132 ? 12.348 -6.519 -10.505 1.00 90.94 132 ALA A O 1
ATOM 1068 N N . ARG A 1 133 ? 13.998 -7.375 -11.757 1.00 92.19 133 ARG A N 1
ATOM 1069 C CA . ARG A 1 133 ? 14.985 -7.441 -10.669 1.00 92.19 133 ARG A CA 1
ATOM 1070 C C . ARG A 1 133 ? 15.217 -6.084 -9.995 1.00 92.19 133 ARG A C 1
ATOM 1072 O O . ARG A 1 133 ? 15.252 -6.012 -8.770 1.00 92.19 133 ARG A O 1
ATOM 1079 N N . HIS A 1 134 ? 15.375 -5.015 -10.777 1.00 91.12 134 HIS A N 1
ATOM 1080 C CA . HIS A 1 134 ? 15.595 -3.669 -10.235 1.00 91.12 134 HIS A CA 1
ATOM 1081 C C . HIS A 1 134 ? 14.329 -3.134 -9.561 1.00 91.12 134 HIS A C 1
ATOM 1083 O O . HIS A 1 134 ? 14.402 -2.520 -8.500 1.00 91.12 134 HIS A O 1
ATOM 1089 N N . ARG A 1 135 ? 13.159 -3.433 -10.132 1.00 93.44 135 ARG A N 1
ATOM 1090 C CA . ARG A 1 135 ? 11.866 -3.050 -9.563 1.00 93.44 135 ARG A CA 1
ATOM 1091 C C . ARG A 1 135 ? 11.589 -3.743 -8.222 1.00 93.44 135 ARG A C 1
ATOM 1093 O O . ARG A 1 135 ? 11.217 -3.079 -7.262 1.00 93.44 135 ARG A O 1
ATOM 1100 N N . GLN A 1 136 ? 11.874 -5.040 -8.121 1.00 94.00 136 GLN A N 1
ATOM 1101 C CA . GLN A 1 136 ? 11.786 -5.822 -6.878 1.00 94.00 136 GLN A CA 1
ATOM 1102 C C . GLN A 1 136 ? 12.800 -5.363 -5.825 1.00 94.00 136 GLN A C 1
ATOM 1104 O O . GLN A 1 136 ? 12.538 -5.395 -4.623 1.00 94.00 136 GLN A O 1
ATOM 1109 N N . GLN A 1 137 ? 13.984 -4.915 -6.251 1.00 93.56 137 GLN A N 1
ATOM 1110 C CA . GLN A 1 137 ? 14.946 -4.304 -5.339 1.00 93.56 137 GLN A CA 1
ATOM 1111 C C . GLN A 1 137 ? 14.414 -2.982 -4.771 1.00 93.56 137 GLN A C 1
ATOM 1113 O O . GLN A 1 137 ? 14.497 -2.782 -3.559 1.00 93.56 137 GLN A O 1
ATOM 1118 N N . LEU A 1 138 ? 13.833 -2.123 -5.614 1.00 93.69 138 LEU A N 1
ATOM 1119 C CA . LEU A 1 138 ? 13.190 -0.880 -5.184 1.00 93.69 138 LEU A CA 1
ATOM 1120 C C . LEU A 1 138 ? 12.028 -1.152 -4.215 1.00 93.69 138 LEU A C 1
ATOM 1122 O O . LEU A 1 138 ? 11.973 -0.553 -3.143 1.00 93.69 138 LEU A O 1
ATOM 1126 N N . GLU A 1 139 ? 11.149 -2.100 -4.547 1.00 95.75 139 GLU A N 1
ATOM 1127 C CA . GLU A 1 139 ? 10.048 -2.557 -3.691 1.00 95.75 139 GLU A CA 1
ATOM 1128 C C . GLU A 1 139 ? 10.553 -2.975 -2.304 1.00 95.75 139 GLU A C 1
ATOM 1130 O O . GLU A 1 139 ? 10.092 -2.446 -1.295 1.00 95.75 139 GLU A O 1
ATOM 1135 N N . ARG A 1 140 ? 11.560 -3.854 -2.233 1.00 95.56 140 ARG A N 1
ATOM 1136 C CA . ARG A 1 140 ? 12.152 -4.303 -0.962 1.00 95.56 140 ARG A CA 1
ATOM 1137 C C . ARG A 1 140 ? 12.733 -3.159 -0.135 1.00 95.56 140 ARG A C 1
ATOM 1139 O O . ARG A 1 140 ? 12.579 -3.150 1.088 1.00 95.56 140 ARG A O 1
ATOM 1146 N N . ILE A 1 141 ? 13.408 -2.202 -0.778 1.00 94.88 141 ILE A N 1
ATOM 1147 C CA . ILE A 1 141 ? 13.945 -1.018 -0.094 1.00 94.88 141 ILE A CA 1
ATOM 1148 C C . ILE A 1 141 ? 12.796 -0.197 0.499 1.00 94.88 141 ILE A C 1
ATOM 1150 O O . ILE A 1 141 ? 12.864 0.186 1.665 1.00 94.88 141 ILE A O 1
ATOM 1154 N N . LEU A 1 142 ? 11.720 0.021 -0.261 1.00 95.88 142 LEU A N 1
ATOM 1155 C CA . LEU A 1 142 ? 10.554 0.779 0.191 1.00 95.88 142 LEU A CA 1
ATOM 1156 C C . LEU A 1 142 ? 9.773 0.055 1.299 1.00 95.88 142 LEU A C 1
ATOM 1158 O O . LEU A 1 142 ? 9.389 0.702 2.272 1.00 95.88 142 LEU A O 1
ATOM 1162 N N . ILE A 1 143 ? 9.606 -1.271 1.214 1.00 96.50 143 ILE A N 1
ATOM 1163 C CA . ILE A 1 143 ? 9.005 -2.106 2.271 1.00 96.50 143 ILE A CA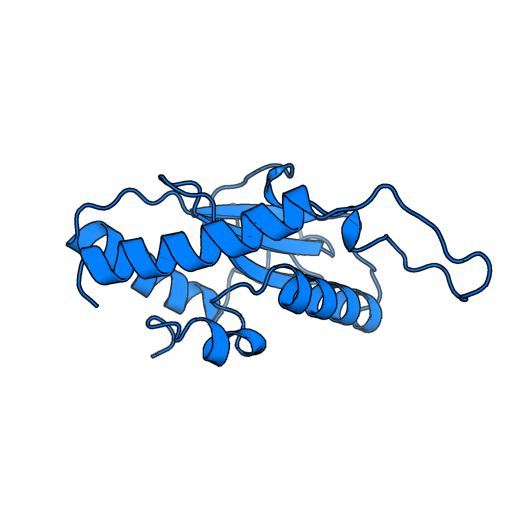 1
ATOM 1164 C C . ILE A 1 143 ? 9.792 -1.966 3.575 1.00 96.50 143 ILE A C 1
ATOM 1166 O O . ILE A 1 143 ? 9.192 -1.782 4.636 1.00 96.50 143 ILE A O 1
ATOM 1170 N N . LYS A 1 144 ? 11.130 -2.014 3.508 1.00 95.06 144 LYS A N 1
ATOM 1171 C CA . LYS A 1 144 ? 11.999 -1.845 4.680 1.00 95.06 144 LYS A CA 1
ATOM 1172 C C . LYS A 1 144 ? 11.967 -0.412 5.215 1.00 95.06 144 LYS A C 1
ATOM 1174 O O . LYS A 1 144 ? 11.941 -0.233 6.430 1.00 95.06 144 LYS A O 1
ATOM 1179 N N . LYS A 1 145 ? 11.969 0.587 4.322 1.00 94.25 145 LYS A N 1
ATOM 1180 C CA . LYS A 1 145 ? 11.906 2.018 4.660 1.00 94.25 145 LYS A CA 1
ATOM 1181 C C . LYS A 1 145 ? 10.626 2.319 5.423 1.00 94.25 145 LYS A C 1
ATOM 1183 O O . LYS A 1 145 ? 10.706 2.793 6.539 1.00 94.25 145 LYS A O 1
ATOM 1188 N N . TRP A 1 146 ? 9.463 2.022 4.849 1.00 96.00 146 TRP A N 1
ATOM 1189 C CA . TRP A 1 146 ? 8.164 2.426 5.397 1.00 96.00 146 TRP A CA 1
ATOM 1190 C C . TRP A 1 146 ? 7.576 1.450 6.418 1.00 96.00 146 TRP A C 1
ATOM 1192 O O . TRP A 1 146 ? 6.571 1.769 7.054 1.00 96.00 146 TRP A O 1
ATOM 1202 N N . ARG A 1 147 ? 8.178 0.261 6.556 1.00 96.69 147 ARG A N 1
ATOM 1203 C CA . ARG A 1 147 ? 7.673 -0.865 7.352 1.00 96.69 147 ARG A CA 1
ATOM 1204 C C . ARG A 1 147 ? 6.167 -1.063 7.174 1.00 96.69 147 ARG A C 1
ATOM 1206 O O . ARG A 1 147 ? 5.420 -1.057 8.143 1.00 96.69 147 ARG A O 1
ATOM 1213 N N . SER A 1 148 ? 5.696 -1.200 5.941 1.00 96.81 148 SER A N 1
ATOM 1214 C CA . SER A 1 148 ? 4.276 -1.433 5.662 1.00 96.81 148 SER A CA 1
ATOM 1215 C C . SER A 1 148 ? 3.772 -2.711 6.361 1.00 96.81 148 SER A C 1
ATOM 1217 O O . SER A 1 148 ? 4.373 -3.774 6.182 1.00 96.81 148 SER A O 1
ATOM 1219 N N . PRO A 1 149 ? 2.688 -2.649 7.157 1.00 96.69 149 PRO A N 1
ATOM 1220 C CA . PRO A 1 149 ? 2.274 -3.730 8.046 1.00 96.69 149 PRO A CA 1
ATOM 1221 C C . PRO A 1 149 ? 1.741 -4.970 7.331 1.00 96.69 149 PRO A C 1
ATOM 1223 O O . PRO A 1 149 ? 1.738 -6.049 7.919 1.00 96.69 149 PRO A O 1
ATOM 1226 N N . PHE A 1 150 ? 1.263 -4.856 6.093 1.00 96.44 150 PHE A N 1
ATOM 1227 C CA . PHE A 1 150 ? 0.696 -5.997 5.366 1.00 96.44 150 PHE A CA 1
ATOM 1228 C C . PHE A 1 150 ? 1.743 -6.740 4.531 1.00 96.44 150 PHE A C 1
ATOM 1230 O O . PHE A 1 150 ? 1.458 -7.831 4.037 1.00 96.44 150 PHE A O 1
ATOM 1237 N N . ASN A 1 151 ? 2.959 -6.204 4.413 1.00 96.31 151 ASN A N 1
ATOM 1238 C CA . ASN A 1 151 ? 4.095 -6.922 3.845 1.00 96.31 151 ASN A CA 1
ATOM 1239 C C . ASN A 1 151 ? 4.666 -7.901 4.884 1.00 96.31 151 ASN A C 1
ATOM 1241 O O . ASN A 1 151 ? 4.891 -7.528 6.038 1.00 96.31 151 ASN A O 1
ATOM 1245 N N . LYS A 1 152 ? 4.881 -9.156 4.468 1.00 94.06 152 LYS A N 1
ATOM 1246 C CA . LYS A 1 152 ? 5.280 -10.293 5.325 1.00 94.06 152 LYS A CA 1
ATOM 1247 C C . LYS A 1 152 ? 6.540 -10.005 6.135 1.00 94.06 152 LYS A C 1
ATOM 1249 O O . LYS A 1 152 ? 6.643 -10.384 7.297 1.00 94.06 152 LYS A O 1
ATOM 1254 N N . GLU A 1 153 ? 7.457 -9.268 5.528 1.00 94.56 153 GLU A N 1
ATOM 1255 C CA . GLU A 1 153 ? 8.734 -8.838 6.084 1.00 94.56 153 GLU A CA 1
ATOM 1256 C C . GLU A 1 153 ? 8.582 -7.993 7.353 1.00 94.56 153 GLU A C 1
ATOM 1258 O O . GLU A 1 153 ? 9.508 -7.941 8.160 1.00 94.56 153 GLU A O 1
ATOM 1263 N N . ASN A 1 154 ? 7.427 -7.344 7.543 1.00 96.25 154 ASN A N 1
ATOM 1264 C CA . ASN A 1 154 ? 7.199 -6.421 8.648 1.00 96.25 154 ASN A CA 1
ATOM 1265 C C . ASN A 1 154 ? 6.213 -6.932 9.705 1.00 96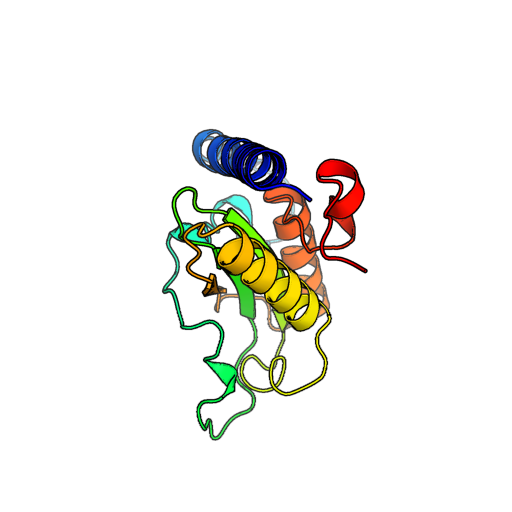.25 154 ASN A C 1
ATOM 1267 O O . ASN A 1 154 ? 5.935 -6.223 10.673 1.00 96.25 154 ASN A O 1
ATOM 1271 N N . TRP A 1 155 ? 5.679 -8.147 9.552 1.00 94.25 155 TRP A N 1
ATOM 1272 C CA . TRP A 1 155 ? 4.666 -8.683 10.466 1.00 94.25 155 TRP A CA 1
ATOM 1273 C C . TRP A 1 155 ? 5.155 -8.779 11.911 1.00 94.25 155 TRP A C 1
ATOM 1275 O O . TRP A 1 155 ? 4.389 -8.495 12.826 1.00 94.25 155 TRP A O 1
ATOM 1285 N N . SER A 1 156 ? 6.427 -9.118 12.132 1.00 92.50 156 SER A N 1
ATOM 1286 C CA . SER A 1 156 ? 7.010 -9.201 13.477 1.00 92.50 156 SER A CA 1
ATOM 1287 C C . SER A 1 156 ? 7.099 -7.844 14.180 1.00 92.50 156 SER A C 1
ATOM 1289 O O . SER A 1 156 ? 6.959 -7.793 15.399 1.00 92.50 156 SER A O 1
ATOM 1291 N N . PHE A 1 157 ? 7.280 -6.745 13.437 1.00 93.94 157 PHE A N 1
ATOM 1292 C CA . PHE A 1 157 ? 7.321 -5.397 14.014 1.00 93.94 157 PHE A CA 1
ATOM 1293 C C . PHE A 1 157 ? 5.944 -4.930 14.487 1.00 93.94 157 PHE A C 1
ATOM 1295 O O . PHE A 1 157 ? 5.850 -4.248 15.503 1.00 93.94 157 PHE A O 1
ATOM 1302 N N . TRP A 1 158 ? 4.887 -5.288 13.753 1.00 95.06 158 TRP A N 1
ATOM 1303 C CA . TRP A 1 158 ? 3.543 -4.743 13.975 1.00 95.06 158 TRP A CA 1
ATOM 1304 C C . TRP A 1 158 ? 2.545 -5.723 14.565 1.00 95.06 158 TRP A C 1
ATOM 1306 O O . TRP A 1 158 ? 1.433 -5.312 14.890 1.00 95.06 158 TRP A O 1
ATOM 1316 N N . GLN A 1 159 ? 2.901 -7.006 14.657 1.00 92.12 159 GLN A N 1
ATOM 1317 C CA . GLN A 1 159 ? 1.990 -8.079 15.054 1.00 92.12 159 GLN A CA 1
ATOM 1318 C C . GLN A 1 159 ? 0.672 -8.006 14.261 1.00 92.12 159 GLN A C 1
ATOM 1320 O O . GLN A 1 159 ? -0.421 -8.015 14.827 1.00 92.12 159 GLN A O 1
ATOM 1325 N N . THR A 1 160 ? 0.785 -7.837 12.936 1.00 87.56 160 THR A N 1
ATOM 1326 C CA . THR A 1 160 ? -0.339 -7.521 12.044 1.00 87.56 160 THR A CA 1
ATOM 1327 C C . THR A 1 160 ? -1.476 -8.540 12.201 1.00 87.56 160 THR A C 1
ATOM 1329 O O . THR A 1 160 ? -1.298 -9.705 11.850 1.00 87.56 160 THR A O 1
ATOM 1332 N N . PRO A 1 161 ? -2.671 -8.128 12.661 1.00 85.25 161 PRO A N 1
ATOM 1333 C CA . PRO A 1 161 ? -3.732 -9.058 13.062 1.00 85.25 161 PRO A CA 1
ATOM 1334 C C . PRO A 1 161 ? -4.567 -9.589 11.884 1.00 85.25 161 PRO A C 1
ATOM 1336 O O . PRO A 1 161 ? -5.451 -10.414 12.083 1.00 85.25 161 PRO A O 1
ATOM 1339 N N . PHE A 1 162 ? -4.333 -9.089 10.668 1.00 87.19 162 PHE A N 1
ATOM 1340 C CA . PHE A 1 162 ? -5.211 -9.288 9.506 1.00 87.19 162 PHE A CA 1
ATOM 1341 C C . PHE A 1 162 ? -4.758 -10.412 8.570 1.00 87.19 162 PHE A C 1
ATO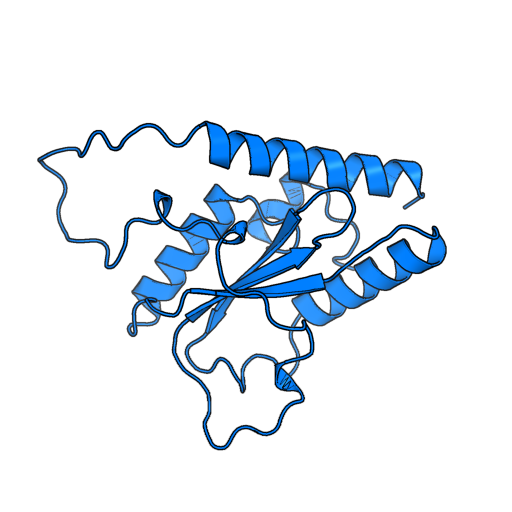M 1343 O O . PHE A 1 162 ? -5.348 -10.583 7.507 1.00 87.19 162 PHE A O 1
ATOM 1350 N N . ILE A 1 163 ? -3.689 -11.125 8.933 1.00 77.75 163 ILE A N 1
ATOM 1351 C CA . ILE A 1 163 ? -2.958 -12.046 8.050 1.00 77.75 163 ILE A CA 1
ATOM 1352 C C . ILE A 1 163 ? -3.543 -13.464 8.003 1.00 77.75 163 ILE A C 1
ATOM 1354 O O . ILE A 1 163 ? -3.164 -14.241 7.123 1.00 77.75 163 ILE A O 1
ATOM 1358 N N . ASN A 1 164 ? -4.461 -13.764 8.926 1.00 65.94 164 ASN A N 1
ATOM 1359 C CA . ASN A 1 164 ? -5.150 -15.046 9.063 1.00 65.94 164 ASN A CA 1
ATOM 1360 C C . ASN A 1 164 ? -6.454 -15.048 8.258 1.00 65.94 164 ASN A C 1
ATOM 1362 O O . ASN A 1 164 ? -7.204 -14.050 8.345 1.00 65.94 164 ASN A O 1
#

Foldseek 3Di:
DDPVVLVVLLVVLLVLLVVLVVPLPDDPDDPDDDDDQLDDLSPDDQVPFDWDAPVPLVDDDPFQDAWWKKFKWWPFPGIHGQDIDTDRRVNNVPPDDDLVVQLVVLVVVNCVVNVHDTGIIMGIDRSADPPPVSNVVSRVVNCVSSVRCSPPVNCVVRVRPRND

Sequence (164 aa):
MGSQSLQSWKQAIANYQSSISTMIPALQGSLFDLPTSHCDPHAINPFNLKAQPAEFYRLYHDDAGDACVYFVIDQGHSSVILYIGETCRSYQRWKGVHDCKRYLLNYRELHITHNLPTQIVMTFWWDAPLAARHRQQLERILIKKWRSPFNKENWSFWQTPFIN